Protein AF-A0A0B8P7R4-F1 (afdb_monomer_lite)

Foldseek 3Di:
DDFDWDQDPPVGIDTDDDDPQPCPVVCVVLVHDPVVVVVVVVVVDDDPDDDDPVVVVVCCCVPPPDDDD

Organism: NCBI:txid1481914

Sequence (69 aa):
MGTDMVLDREEGPMVLELNARPGLAIQIANGTGLLPRLNHIENLGVTAEYPRPAERVAYAAKQFAAKFD

Secondary structure (DSSP, 8-state):
-EEEEEEETTTEEEEEEEESSTTHHHHHHTT-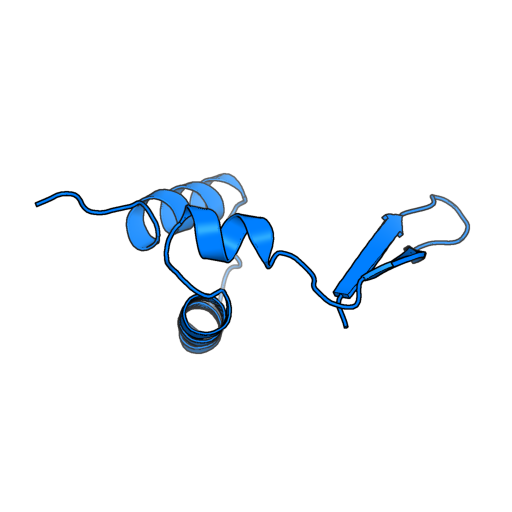-SHHHHHHHHTT---SSPPPHHHHHHHHHHHHSPPP-

Structure (mmCIF, N/CA/C/O backbone):
data_AF-A0A0B8P7R4-F1
#
_entry.id   AF-A0A0B8P7R4-F1
#
loop_
_atom_site.group_PDB
_atom_site.id
_atom_site.type_symbol
_atom_site.label_atom_id
_atom_site.label_alt_id
_atom_site.label_comp_id
_atom_site.label_asym_id
_atom_site.label_entity_id
_atom_site.label_seq_id
_atom_site.pdbx_PDB_ins_code
_atom_site.Cartn_x
_atom_site.Cartn_y
_atom_site.Cartn_z
_atom_site.occupancy
_atom_site.B_iso_or_equiv
_atom_site.auth_seq_id
_atom_site.auth_comp_id
_atom_site.auth_asym_id
_atom_site.auth_atom_id
_atom_site.pdbx_PDB_model_num
ATOM 1 N N . MET A 1 1 ? 3.669 13.817 0.214 1.00 76.19 1 MET A N 1
ATOM 2 C CA . MET A 1 1 ? 2.869 13.903 -1.027 1.00 76.19 1 MET A CA 1
ATOM 3 C C . MET A 1 1 ? 2.847 12.524 -1.653 1.00 76.19 1 MET A C 1
ATOM 5 O O . MET A 1 1 ? 3.824 11.807 -1.488 1.00 76.19 1 MET A O 1
ATOM 9 N N . GLY A 1 2 ? 1.740 12.133 -2.274 1.00 85.00 2 GLY A N 1
ATOM 10 C CA . GLY A 1 2 ? 1.688 10.935 -3.109 1.00 85.00 2 GLY A CA 1
ATOM 11 C C . GLY A 1 2 ? 1.798 11.318 -4.573 1.00 85.00 2 GLY A C 1
ATOM 12 O O . GLY A 1 2 ? 1.667 12.492 -4.915 1.00 85.00 2 GLY A O 1
ATOM 13 N N . THR A 1 3 ? 2.032 10.329 -5.417 1.00 90.56 3 THR A N 1
ATOM 14 C CA . THR A 1 3 ? 2.256 10.532 -6.841 1.00 90.56 3 THR A CA 1
ATOM 15 C C . THR A 1 3 ? 1.583 9.414 -7.605 1.00 90.56 3 THR A C 1
ATOM 17 O O . THR A 1 3 ? 1.733 8.250 -7.232 1.00 90.56 3 THR A O 1
ATOM 20 N N . ASP A 1 4 ? 0.909 9.772 -8.689 1.00 90.19 4 ASP A N 1
ATOM 21 C CA . ASP A 1 4 ? 0.416 8.800 -9.653 1.00 90.19 4 ASP A CA 1
ATOM 22 C C . ASP A 1 4 ? 1.488 8.617 -10.726 1.00 90.19 4 ASP A C 1
ATOM 24 O O . ASP A 1 4 ? 1.950 9.589 -11.331 1.00 90.19 4 ASP A O 1
ATOM 28 N N . MET A 1 5 ? 1.940 7.376 -10.904 1.00 93.88 5 MET A N 1
ATOM 29 C CA . MET A 1 5 ? 3.032 7.025 -11.811 1.00 93.88 5 MET A CA 1
ATOM 30 C C . MET A 1 5 ? 2.569 6.023 -12.858 1.00 93.88 5 MET A C 1
ATOM 32 O O . MET A 1 5 ? 1.711 5.181 -12.594 1.00 93.88 5 MET A O 1
ATOM 36 N N . VAL A 1 6 ? 3.206 6.072 -14.021 1.00 94.31 6 VAL A N 1
ATOM 37 C CA . VAL A 1 6 ? 3.087 5.055 -15.068 1.00 94.31 6 VAL A CA 1
ATOM 38 C C . VAL A 1 6 ? 4.461 4.515 -15.430 1.00 94.31 6 VAL A C 1
ATOM 40 O O . VAL A 1 6 ? 5.472 5.182 -15.232 1.00 94.31 6 VAL A O 1
ATOM 43 N N . LEU A 1 7 ? 4.496 3.284 -15.931 1.00 95.94 7 LEU A N 1
ATOM 44 C CA . LEU A 1 7 ? 5.697 2.686 -16.502 1.00 95.94 7 LEU A CA 1
ATOM 45 C C . LEU A 1 7 ? 5.567 2.744 -18.020 1.00 95.94 7 LEU A C 1
ATOM 47 O O . LEU A 1 7 ? 4.770 2.001 -18.595 1.00 95.94 7 LEU A O 1
ATOM 51 N N . ASP A 1 8 ? 6.327 3.639 -18.640 1.00 96.62 8 ASP A N 1
ATOM 52 C CA . ASP A 1 8 ? 6.519 3.641 -20.083 1.00 96.62 8 ASP A CA 1
ATOM 53 C C . ASP A 1 8 ? 7.571 2.595 -20.483 1.00 96.62 8 ASP A C 1
ATOM 55 O O . ASP A 1 8 ? 8.462 2.242 -19.703 1.00 96.62 8 ASP A O 1
ATOM 59 N N . ARG A 1 9 ? 7.447 2.065 -21.701 1.00 95.00 9 ARG A N 1
ATOM 60 C CA . ARG A 1 9 ? 8.336 1.020 -22.213 1.00 95.00 9 ARG A CA 1
ATOM 61 C C . ARG A 1 9 ? 9.762 1.523 -22.458 1.00 95.00 9 ARG A C 1
ATOM 63 O O . ARG A 1 9 ? 10.697 0.767 -22.204 1.00 95.00 9 ARG A O 1
ATOM 70 N N . GLU A 1 10 ? 9.912 2.734 -22.982 1.00 97.25 10 GLU A N 1
ATOM 71 C CA . GLU A 1 10 ? 11.194 3.296 -23.420 1.00 97.25 10 GLU A CA 1
ATOM 72 C C . GLU A 1 10 ? 11.709 4.329 -22.406 1.00 97.25 10 GLU A C 1
ATOM 74 O O . GLU A 1 10 ? 12.875 4.295 -22.021 1.00 97.25 10 GLU A O 1
ATOM 79 N N . GLU A 1 11 ? 10.822 5.196 -21.909 1.00 95.75 11 GLU A N 1
ATOM 80 C CA . GLU A 1 11 ? 11.143 6.284 -20.972 1.00 95.75 11 GLU A CA 1
ATOM 81 C C . GLU A 1 11 ? 11.153 5.826 -19.498 1.00 95.75 11 GLU A C 1
ATOM 83 O O . GLU A 1 11 ? 11.626 6.538 -18.609 1.00 95.75 11 GLU A O 1
ATOM 88 N N . GLY A 1 12 ? 10.653 4.620 -19.206 1.00 95.38 12 GLY A N 1
ATOM 89 C CA . GLY A 1 12 ? 10.643 4.054 -17.858 1.00 95.38 12 GLY A CA 1
ATOM 90 C C . GLY A 1 12 ? 9.596 4.692 -16.925 1.00 95.38 12 GLY A C 1
ATOM 91 O O . GLY A 1 12 ? 8.495 5.033 -17.363 1.00 95.38 12 GLY A O 1
ATOM 92 N N . PRO A 1 13 ? 9.858 4.789 -15.604 1.00 96.31 13 PRO A N 1
ATOM 93 C CA . PRO A 1 13 ? 8.899 5.347 -14.650 1.00 96.31 13 PRO A CA 1
ATOM 94 C C . PRO A 1 13 ? 8.661 6.847 -14.860 1.00 96.31 13 PRO A C 1
ATOM 96 O O . PRO A 1 13 ? 9.573 7.658 -14.711 1.00 96.31 13 PRO A O 1
ATOM 99 N N . MET A 1 14 ? 7.410 7.227 -15.108 1.00 96.06 14 MET A N 1
ATOM 100 C CA . MET A 1 14 ? 6.985 8.611 -15.317 1.00 96.06 14 MET A CA 1
ATOM 101 C C . MET A 1 14 ? 5.957 9.054 -14.274 1.00 96.06 14 MET A C 1
ATOM 103 O O . MET A 1 14 ? 5.101 8.273 -13.860 1.00 96.06 14 MET A O 1
ATOM 107 N N . VAL A 1 15 ? 6.015 10.328 -13.876 1.00 93.94 15 VAL A N 1
ATOM 108 C CA . VAL A 1 15 ? 5.045 10.964 -12.968 1.00 93.94 15 VAL A CA 1
ATOM 109 C C . VAL A 1 15 ? 3.924 11.617 -13.773 1.00 93.94 15 VAL A C 1
ATOM 111 O O . VAL A 1 15 ? 4.199 12.434 -14.647 1.00 93.94 15 VAL A O 1
ATOM 114 N N . LEU A 1 16 ? 2.673 11.294 -13.444 1.00 92.38 16 LEU A N 1
ATOM 115 C CA . LEU A 1 16 ? 1.483 11.908 -14.037 1.00 92.38 16 LEU A CA 1
ATOM 116 C C . LEU A 1 16 ? 0.932 13.054 -13.189 1.00 92.38 16 LEU A C 1
ATOM 118 O O . LEU A 1 16 ? 0.676 14.139 -13.703 1.00 92.38 16 LEU A O 1
ATOM 122 N N . GLU A 1 17 ? 0.750 12.817 -11.890 1.00 91.94 17 GLU A N 1
ATOM 123 C CA . GLU A 1 17 ? 0.093 13.761 -10.987 1.00 91.94 17 GLU A CA 1
ATOM 124 C C . GLU A 1 17 ? 0.742 13.745 -9.601 1.00 91.94 17 GLU A C 1
ATOM 126 O O . GLU A 1 17 ? 1.184 12.706 -9.102 1.00 91.94 17 GLU A O 1
ATOM 131 N N . LEU A 1 18 ? 0.785 14.918 -8.963 1.00 90.88 18 LEU A N 1
ATOM 132 C CA . LEU A 1 18 ? 1.168 15.070 -7.564 1.00 90.88 18 LEU A CA 1
ATOM 133 C C . LEU A 1 18 ? -0.080 15.219 -6.697 1.00 90.88 18 LEU A C 1
ATOM 135 O O . LEU A 1 18 ? -0.800 16.212 -6.761 1.00 90.88 18 LEU A O 1
ATOM 139 N N . ASN A 1 19 ? -0.277 14.254 -5.807 1.00 84.81 19 ASN A N 1
ATOM 140 C CA . ASN A 1 19 ? -1.399 14.199 -4.890 1.00 84.81 19 ASN A CA 1
ATOM 141 C C . ASN A 1 19 ? -0.990 14.722 -3.507 1.00 84.81 19 ASN A C 1
ATOM 143 O O . ASN A 1 19 ? -0.204 14.109 -2.778 1.00 84.81 19 ASN A O 1
ATOM 147 N N . ALA A 1 20 ? -1.568 15.851 -3.088 1.00 86.19 20 ALA A N 1
ATOM 148 C CA . ALA A 1 20 ? -1.315 16.412 -1.757 1.00 86.19 20 ALA A CA 1
ATOM 149 C C . ALA A 1 20 ? -1.895 15.538 -0.626 1.00 86.19 20 ALA A C 1
ATOM 151 O O . ALA A 1 20 ? -1.379 15.548 0.492 1.00 86.19 20 ALA A O 1
ATOM 152 N N . ARG A 1 21 ? -2.960 14.773 -0.910 1.00 88.50 21 ARG A N 1
ATOM 153 C CA . ARG A 1 21 ? -3.696 13.938 0.060 1.00 88.50 21 ARG A CA 1
ATOM 154 C C . ARG A 1 21 ? -3.948 12.521 -0.482 1.00 88.50 21 ARG A C 1
ATOM 156 O O . ARG A 1 21 ? -5.103 12.136 -0.676 1.00 88.50 21 ARG A O 1
ATOM 163 N N . PRO A 1 22 ? -2.889 11.736 -0.740 1.00 85.19 22 PRO A N 1
ATOM 164 C CA . PRO A 1 22 ? -3.025 10.412 -1.335 1.00 85.19 22 PRO A CA 1
ATOM 165 C C . PRO A 1 22 ? -3.780 9.469 -0.399 1.00 85.19 22 PRO A C 1
ATOM 167 O O . PRO A 1 22 ? -3.436 9.313 0.773 1.00 85.19 22 PRO A O 1
ATOM 170 N N . GLY A 1 23 ? -4.834 8.844 -0.916 1.00 85.56 23 GLY A N 1
ATOM 171 C CA . GLY A 1 23 ? -5.576 7.819 -0.189 1.00 85.56 23 GLY A CA 1
ATOM 172 C C . GLY A 1 23 ? -6.332 8.306 1.056 1.00 85.56 23 GLY A C 1
ATOM 173 O O . GLY A 1 23 ? -6.717 7.478 1.877 1.00 85.56 23 GLY A O 1
ATOM 174 N N . LEU A 1 24 ? -6.574 9.613 1.231 1.00 89.25 24 LEU A N 1
ATOM 175 C CA . LEU A 1 24 ? -7.318 10.115 2.396 1.00 89.25 24 LEU A CA 1
ATOM 176 C C . LEU A 1 24 ? -8.774 9.620 2.405 1.00 89.25 24 LEU A C 1
ATOM 178 O O . LEU A 1 24 ? -9.263 9.165 3.435 1.00 89.25 24 LEU A O 1
ATOM 182 N N . ALA A 1 25 ? -9.452 9.650 1.253 1.00 89.19 25 ALA A N 1
ATOM 183 C CA . ALA A 1 25 ? -10.845 9.211 1.144 1.00 89.19 25 ALA A CA 1
ATOM 184 C C . ALA A 1 25 ? -11.021 7.729 1.521 1.00 89.19 25 ALA A C 1
ATOM 186 O O . ALA A 1 25 ? -11.924 7.387 2.281 1.00 89.19 25 ALA A O 1
ATOM 187 N N . ILE A 1 26 ? -10.120 6.854 1.057 1.00 86.06 26 ILE A N 1
ATOM 188 C CA . ILE A 1 26 ? -10.179 5.418 1.368 1.00 86.06 26 ILE A CA 1
ATOM 189 C C . ILE A 1 26 ? -9.859 5.127 2.841 1.00 86.06 26 ILE A C 1
ATOM 191 O O . ILE A 1 26 ? -10.439 4.215 3.427 1.00 86.06 26 ILE A O 1
ATOM 195 N N . GLN A 1 27 ? -8.977 5.914 3.464 1.00 90.06 27 GLN A N 1
ATOM 196 C CA . GLN A 1 27 ? -8.674 5.790 4.892 1.00 90.06 27 GLN A CA 1
ATOM 197 C C . GLN A 1 27 ? -9.869 6.198 5.759 1.00 90.06 27 GLN A C 1
ATOM 199 O O . GLN A 1 27 ? -10.187 5.497 6.718 1.00 90.06 27 GLN A O 1
ATOM 204 N N . ILE A 1 28 ? -10.562 7.281 5.388 1.00 90.31 28 ILE A N 1
ATOM 205 C CA . ILE A 1 28 ? -11.801 7.713 6.051 1.00 90.31 28 ILE A CA 1
ATOM 206 C C . ILE A 1 28 ? -12.879 6.634 5.907 1.00 90.31 28 ILE A C 1
ATOM 208 O O . ILE A 1 28 ? -13.467 6.236 6.907 1.00 90.31 28 ILE A O 1
ATOM 212 N N . ALA A 1 29 ? -13.096 6.115 4.694 1.00 89.25 29 ALA A N 1
ATOM 213 C CA . ALA A 1 29 ? -14.110 5.091 4.438 1.00 89.25 29 ALA A CA 1
ATOM 214 C C . ALA A 1 29 ? -13.894 3.802 5.255 1.00 89.25 29 ALA A C 1
ATOM 216 O O . ALA A 1 29 ? -14.860 3.186 5.691 1.00 89.25 29 ALA A O 1
ATOM 217 N N . ASN A 1 30 ? -12.637 3.410 5.495 1.00 85.19 30 ASN A N 1
ATOM 218 C CA . ASN A 1 30 ? -12.289 2.224 6.287 1.00 85.19 30 ASN A CA 1
ATOM 219 C C . ASN A 1 30 ? -12.044 2.516 7.779 1.00 85.19 30 ASN A C 1
ATOM 221 O O . ASN A 1 30 ? -11.635 1.614 8.514 1.00 85.19 30 ASN A O 1
ATOM 225 N N . GLY A 1 31 ? -12.182 3.772 8.224 1.00 89.56 31 GLY A N 1
ATOM 226 C CA . GLY A 1 31 ? -11.875 4.192 9.597 1.00 89.56 31 GLY A CA 1
ATOM 227 C C . GLY A 1 31 ? -10.447 3.863 10.053 1.00 89.56 31 GLY A C 1
ATOM 228 O O . GLY A 1 31 ? -10.190 3.760 11.248 1.00 89.56 31 GLY A O 1
ATOM 229 N N . THR A 1 32 ? -9.517 3.643 9.119 1.00 89.44 32 THR A N 1
ATOM 230 C CA . THR A 1 32 ? -8.169 3.143 9.416 1.00 89.44 32 THR A CA 1
ATOM 231 C C . THR A 1 32 ? -7.134 3.845 8.548 1.00 89.44 32 THR A C 1
ATOM 233 O O . THR A 1 32 ? -7.221 3.821 7.320 1.00 89.44 32 THR A O 1
ATOM 236 N N . GLY A 1 33 ? -6.112 4.416 9.188 1.00 89.50 33 GLY A N 1
ATOM 237 C CA . GLY A 1 33 ? -4.979 5.034 8.501 1.00 89.50 33 GLY A CA 1
ATOM 238 C C . GLY A 1 33 ? -4.024 4.024 7.851 1.00 89.50 33 GLY A C 1
ATOM 239 O O . GLY A 1 33 ? -3.957 2.859 8.247 1.00 89.50 33 GLY A O 1
ATOM 240 N N . LEU A 1 34 ? -3.244 4.480 6.867 1.00 90.00 34 LEU A N 1
ATOM 241 C CA . LEU A 1 34 ? -2.275 3.632 6.155 1.00 90.00 34 LEU A CA 1
ATOM 242 C C . LEU A 1 34 ? -0.998 3.355 6.973 1.00 90.00 34 LEU A C 1
ATOM 244 O O . LEU A 1 34 ? -0.496 2.234 6.961 1.00 90.00 34 LEU A O 1
ATOM 248 N N . LEU A 1 35 ? -0.498 4.352 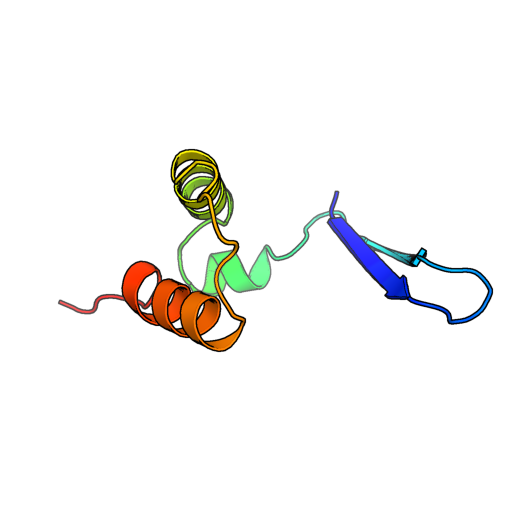7.713 1.00 91.25 35 LEU A N 1
ATOM 249 C CA . LEU A 1 35 ? 0.766 4.281 8.463 1.00 91.25 35 LEU A CA 1
ATOM 250 C C . LEU A 1 35 ? 0.914 3.043 9.375 1.00 91.25 35 LEU A C 1
ATOM 252 O O . LEU A 1 35 ? 1.919 2.351 9.245 1.00 91.25 35 LEU A O 1
ATOM 256 N N . PRO A 1 36 ? -0.047 2.690 10.254 1.00 91.81 36 PRO A N 1
ATOM 257 C CA . PRO A 1 36 ? 0.104 1.503 11.101 1.00 91.81 36 PRO A CA 1
ATOM 258 C C . PRO A 1 36 ? 0.218 0.199 10.295 1.00 91.81 36 PRO A C 1
ATOM 260 O O . PRO A 1 36 ? 0.890 -0.732 10.732 1.00 91.81 36 PRO A O 1
ATOM 263 N N . ARG A 1 37 ? -0.394 0.130 9.104 1.00 92.25 37 ARG A N 1
ATOM 264 C CA . ARG A 1 37 ? -0.289 -1.035 8.212 1.00 92.25 37 ARG A CA 1
ATOM 265 C C . ARG A 1 37 ? 1.089 -1.106 7.553 1.00 92.25 37 ARG 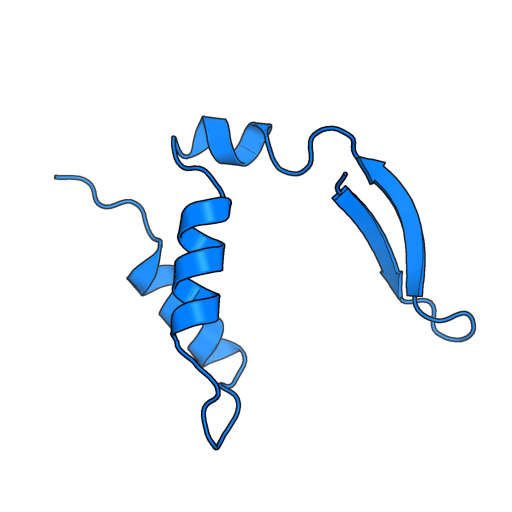A C 1
ATOM 267 O O . ARG A 1 37 ? 1.631 -2.200 7.443 1.00 92.25 37 ARG A O 1
ATOM 274 N N . LEU A 1 38 ? 1.660 0.035 7.161 1.00 92.19 38 LEU A N 1
ATOM 275 C CA . LEU A 1 38 ? 3.028 0.103 6.631 1.00 92.19 38 LEU A CA 1
ATOM 276 C C . LEU A 1 38 ? 4.043 -0.327 7.688 1.00 92.19 38 LEU A C 1
ATOM 278 O O . LEU A 1 38 ? 4.800 -1.258 7.438 1.00 92.19 38 LEU A O 1
ATOM 282 N N . ASN A 1 39 ? 3.957 0.239 8.895 1.00 94.69 39 ASN A N 1
ATOM 283 C CA . ASN A 1 39 ? 4.819 -0.146 10.014 1.00 94.69 39 ASN A CA 1
ATOM 284 C C . ASN A 1 39 ? 4.727 -1.652 10.307 1.00 94.69 39 ASN A C 1
ATOM 286 O O . ASN A 1 39 ? 5.730 -2.298 10.592 1.00 94.69 39 ASN A O 1
ATOM 290 N N . HIS A 1 40 ? 3.525 -2.236 10.240 1.00 94.00 40 HIS A N 1
ATOM 291 C CA . HIS A 1 40 ? 3.342 -3.680 10.400 1.00 94.00 40 HIS A CA 1
ATOM 292 C C . HIS A 1 40 ? 4.103 -4.478 9.334 1.00 94.00 40 HIS A C 1
ATOM 294 O O . HIS A 1 40 ? 4.804 -5.420 9.685 1.00 94.00 40 HIS A O 1
ATOM 300 N N . ILE A 1 41 ? 3.993 -4.099 8.055 1.00 92.81 41 ILE A N 1
ATOM 301 C CA . ILE A 1 41 ? 4.683 -4.779 6.946 1.00 92.81 41 ILE A CA 1
ATOM 302 C C . ILE A 1 41 ? 6.204 -4.623 7.041 1.00 92.81 41 ILE A C 1
ATOM 304 O O . ILE A 1 41 ? 6.917 -5.607 6.869 1.00 92.81 41 ILE A O 1
ATOM 308 N N . GLU A 1 42 ? 6.701 -3.423 7.342 1.00 92.25 42 GLU A N 1
ATOM 309 C CA . GLU A 1 42 ? 8.138 -3.150 7.493 1.00 92.25 42 GLU A CA 1
ATOM 310 C C . GLU A 1 42 ? 8.764 -3.994 8.611 1.00 92.25 42 GLU A C 1
ATOM 312 O O . GLU A 1 42 ? 9.881 -4.493 8.475 1.00 92.25 42 GLU A O 1
ATOM 317 N N . ASN A 1 43 ? 8.008 -4.241 9.683 1.00 94.25 43 ASN A N 1
ATOM 318 C CA . ASN A 1 43 ? 8.447 -5.062 10.808 1.00 94.25 43 ASN A CA 1
ATOM 319 C C . ASN A 1 43 ? 8.370 -6.580 10.558 1.00 94.25 43 ASN A C 1
ATOM 321 O O . ASN A 1 43 ? 8.824 -7.344 11.409 1.00 94.25 43 ASN A O 1
ATOM 325 N N . LEU A 1 44 ? 7.836 -7.050 9.421 1.00 90.38 44 LEU A N 1
ATOM 326 C CA . LEU A 1 44 ? 7.881 -8.480 9.069 1.00 90.38 44 LEU A CA 1
ATOM 327 C C . LEU A 1 44 ? 9.297 -8.952 8.705 1.00 90.38 44 LEU A C 1
ATOM 329 O O . LEU A 1 44 ? 9.556 -10.155 8.708 1.00 90.38 44 LEU A O 1
ATOM 333 N N . GLY A 1 45 ? 10.206 -8.016 8.417 1.00 85.31 45 GLY A N 1
ATOM 334 C CA . GLY A 1 45 ? 11.573 -8.309 8.007 1.00 85.31 45 GLY A CA 1
ATOM 335 C C . GLY A 1 45 ? 11.674 -8.855 6.581 1.00 85.31 45 GLY A C 1
ATOM 336 O O . GLY A 1 45 ? 10.709 -8.887 5.816 1.00 85.31 45 GLY A O 1
ATOM 337 N N . VAL A 1 46 ? 12.886 -9.268 6.211 1.00 82.25 46 VAL A N 1
ATOM 338 C CA . VAL A 1 46 ? 13.184 -9.842 4.894 1.00 82.25 46 VAL A CA 1
ATOM 339 C C . VAL A 1 46 ? 13.185 -11.361 5.013 1.00 82.25 46 VAL A C 1
ATOM 341 O O . VAL A 1 46 ? 13.946 -11.931 5.793 1.00 82.25 46 VAL A O 1
ATOM 344 N N . THR A 1 47 ? 12.332 -12.023 4.237 1.00 80.81 47 THR A N 1
ATOM 345 C CA . THR A 1 47 ? 12.336 -13.482 4.108 1.00 80.81 47 THR A CA 1
ATOM 346 C C . THR A 1 47 ? 13.407 -13.922 3.108 1.00 80.81 47 THR A C 1
ATOM 348 O 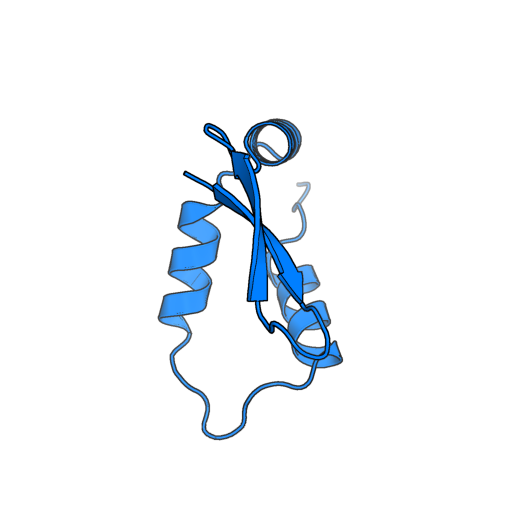O . THR A 1 47 ? 13.709 -13.200 2.160 1.00 80.81 47 THR A O 1
ATOM 351 N N . ALA A 1 48 ? 13.976 -15.119 3.296 1.00 85.19 48 ALA A N 1
ATOM 352 C CA . ALA A 1 48 ? 14.967 -15.681 2.368 1.00 85.19 48 ALA A CA 1
ATOM 353 C C . ALA A 1 48 ? 14.413 -15.840 0.939 1.00 85.19 48 ALA A C 1
ATOM 355 O O . ALA A 1 48 ? 15.133 -15.652 -0.037 1.00 85.19 48 ALA A O 1
ATOM 356 N N . GLU A 1 49 ? 13.116 -16.132 0.828 1.00 91.44 49 GLU A N 1
ATOM 357 C CA . GLU A 1 49 ? 12.374 -16.151 -0.428 1.00 91.44 49 GLU A CA 1
ATOM 358 C C . GLU A 1 49 ? 11.266 -15.104 -0.388 1.00 91.44 49 GLU A C 1
ATOM 360 O O . GLU A 1 49 ? 10.499 -15.031 0.577 1.00 91.44 49 GLU A O 1
ATOM 365 N N . TYR A 1 50 ? 11.165 -14.289 -1.437 1.00 90.25 50 TYR A N 1
ATOM 366 C CA . TYR A 1 50 ? 10.123 -13.274 -1.526 1.00 90.25 50 TYR A CA 1
ATOM 367 C C . TYR A 1 50 ? 8.758 -13.920 -1.839 1.00 90.25 50 TYR A C 1
ATOM 369 O O . TYR A 1 50 ? 8.674 -14.703 -2.790 1.00 90.25 50 TYR A O 1
ATOM 377 N N . PRO A 1 51 ? 7.672 -13.590 -1.111 1.00 92.19 51 PRO A N 1
ATOM 378 C CA . PRO A 1 51 ? 6.387 -14.261 -1.294 1.00 92.19 51 PRO A CA 1
ATOM 379 C C . PRO A 1 51 ? 5.804 -14.058 -2.694 1.00 92.19 51 PRO A C 1
ATOM 381 O O . PRO A 1 51 ? 5.837 -12.954 -3.260 1.00 92.19 51 PRO A O 1
ATOM 384 N N . ARG A 1 52 ? 5.180 -15.107 -3.235 1.00 96.06 52 ARG A N 1
ATOM 385 C CA . ARG A 1 52 ? 4.498 -15.068 -4.533 1.00 96.06 52 ARG A CA 1
ATOM 386 C C . ARG A 1 52 ? 3.286 -14.131 -4.477 1.00 96.06 52 ARG A C 1
ATOM 388 O O . ARG A 1 52 ? 2.708 -13.928 -3.408 1.00 96.06 52 ARG A O 1
ATOM 395 N N . PRO A 1 53 ? 2.833 -13.577 -5.619 1.00 96.19 53 PRO A N 1
ATOM 396 C CA . PRO A 1 53 ? 1.709 -12.638 -5.641 1.00 96.19 53 PRO A CA 1
ATOM 397 C C . PRO A 1 53 ? 0.454 -13.128 -4.904 1.00 96.19 53 PRO A C 1
ATOM 399 O O . PRO A 1 53 ? -0.106 -12.385 -4.102 1.00 96.19 53 PRO A O 1
ATOM 402 N N . ALA A 1 54 ? 0.060 -14.389 -5.106 1.00 97.19 54 ALA A N 1
ATOM 403 C CA . ALA A 1 54 ? -1.105 -14.975 -4.441 1.00 97.19 54 ALA A CA 1
ATOM 404 C C . ALA A 1 54 ? -0.957 -15.024 -2.909 1.00 97.19 54 ALA A C 1
ATOM 406 O O . ALA A 1 54 ? -1.914 -14.760 -2.185 1.00 97.19 54 ALA A O 1
ATOM 407 N N . GLU A 1 55 ? 0.247 -15.303 -2.407 1.00 95.50 55 GLU A N 1
ATOM 408 C CA . GLU A 1 55 ? 0.536 -15.370 -0.970 1.00 95.50 55 GLU A CA 1
ATOM 409 C C . GLU A 1 55 ? 0.460 -13.982 -0.330 1.00 95.50 55 GLU A C 1
ATOM 411 O O . GLU A 1 55 ? -0.110 -13.834 0.749 1.00 95.50 55 GLU A O 1
ATOM 416 N N . ARG A 1 56 ? 0.945 -12.944 -1.026 1.00 94.69 56 ARG A N 1
ATOM 417 C CA . ARG A 1 56 ? 0.826 -11.550 -0.564 1.00 94.69 56 ARG A CA 1
ATOM 418 C C . ARG A 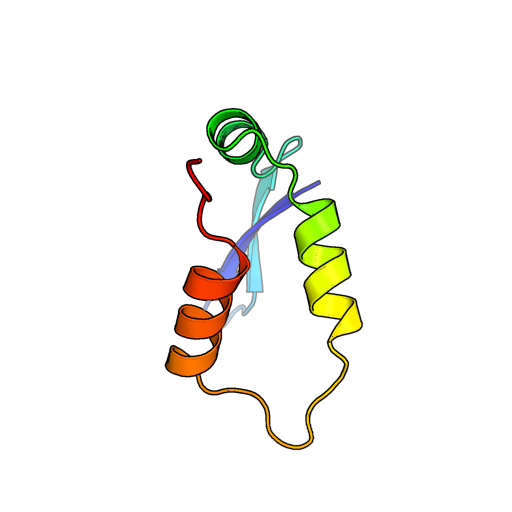1 56 ? -0.630 -11.097 -0.488 1.00 94.69 56 ARG A C 1
ATOM 420 O O . ARG A 1 56 ? -1.016 -10.454 0.486 1.00 94.69 56 ARG A O 1
ATOM 427 N N . VAL A 1 57 ? -1.444 -11.455 -1.485 1.00 95.88 57 VAL A N 1
ATOM 428 C CA . VAL A 1 57 ? -2.884 -11.144 -1.493 1.00 95.88 57 VAL A CA 1
ATOM 429 C C . VAL A 1 57 ? -3.598 -11.858 -0.347 1.00 95.88 57 VAL A C 1
ATOM 431 O O . VAL A 1 57 ? -4.329 -11.216 0.405 1.00 95.88 57 VAL A O 1
ATOM 434 N N . ALA A 1 58 ? -3.355 -13.159 -0.169 1.00 96.94 58 ALA A N 1
ATOM 435 C CA . ALA A 1 58 ? -3.959 -13.937 0.911 1.00 96.94 58 ALA A CA 1
ATOM 436 C C . ALA A 1 58 ? -3.564 -13.399 2.295 1.00 96.94 58 ALA A C 1
ATOM 438 O O . ALA A 1 58 ? -4.414 -13.262 3.177 1.00 96.94 58 ALA A O 1
ATOM 439 N N . TYR A 1 59 ? -2.289 -13.042 2.471 1.00 95.12 59 TYR A N 1
ATOM 440 C CA . TYR A 1 59 ? -1.790 -12.417 3.690 1.00 95.12 59 TYR A CA 1
ATOM 441 C C . TYR A 1 59 ? -2.503 -11.097 3.982 1.00 95.12 59 TYR A C 1
ATOM 443 O O . TYR A 1 59 ? -3.016 -10.913 5.085 1.00 95.12 59 TYR A O 1
ATOM 451 N N . ALA A 1 60 ? -2.579 -10.203 2.991 1.00 94.25 60 ALA A N 1
ATOM 452 C CA . ALA A 1 60 ? -3.253 -8.924 3.143 1.00 94.25 60 ALA A CA 1
ATOM 453 C C . ALA A 1 60 ? -4.727 -9.129 3.513 1.00 94.25 60 ALA A C 1
ATOM 455 O O . ALA A 1 60 ? -5.172 -8.597 4.521 1.00 94.25 60 ALA A O 1
ATOM 456 N N . ALA A 1 61 ? -5.466 -9.965 2.781 1.00 93.88 61 ALA A N 1
ATOM 457 C CA . ALA A 1 61 ? -6.869 -10.241 3.086 1.00 93.88 61 ALA A CA 1
ATOM 458 C C . ALA A 1 61 ? -7.061 -10.748 4.527 1.00 93.88 61 ALA A C 1
ATOM 460 O O . ALA A 1 61 ? -7.913 -10.241 5.249 1.00 93.88 61 ALA A O 1
ATOM 461 N N . LYS A 1 62 ? -6.226 -11.689 4.983 1.00 94.50 62 LYS A N 1
ATOM 462 C CA . LYS A 1 62 ? -6.301 -12.233 6.346 1.00 94.50 62 LYS A CA 1
ATOM 463 C C . LYS A 1 62 ? -5.937 -11.207 7.423 1.00 94.50 62 LYS A C 1
ATOM 465 O O . LYS A 1 62 ? -6.604 -11.138 8.452 1.00 94.50 62 LYS A O 1
ATOM 470 N N . GLN A 1 63 ? -4.858 -10.456 7.222 1.00 94.38 63 GLN A N 1
ATOM 471 C CA . GLN A 1 63 ? -4.302 -9.554 8.232 1.00 94.38 63 GLN A CA 1
ATOM 472 C C . GLN A 1 63 ? -5.098 -8.248 8.351 1.00 94.38 63 GLN A C 1
ATOM 474 O O . GLN A 1 63 ? -5.157 -7.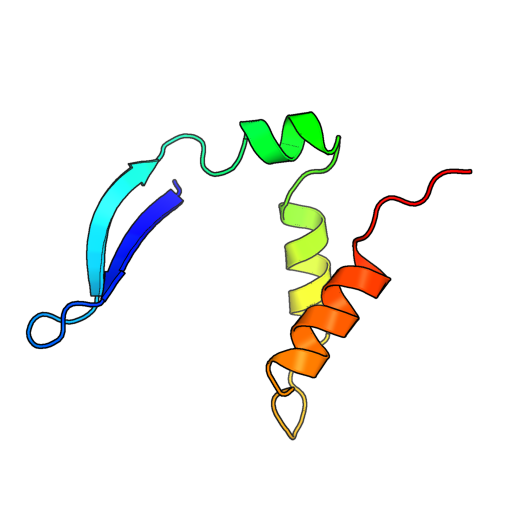654 9.426 1.00 94.38 63 GLN A O 1
ATOM 479 N N . PHE A 1 64 ? -5.680 -7.785 7.243 1.00 91.56 64 PHE A N 1
ATOM 480 C CA . PHE A 1 64 ? -6.154 -6.413 7.085 1.00 91.56 64 PHE A CA 1
ATOM 481 C C . PHE A 1 64 ? -7.648 -6.264 6.810 1.00 91.56 64 PHE A C 1
ATOM 483 O O . PHE A 1 64 ? -8.102 -5.114 6.765 1.00 91.56 64 PHE A O 1
ATOM 490 N N . ALA A 1 65 ? -8.386 -7.366 6.638 1.00 89.44 65 ALA A N 1
ATOM 491 C CA . ALA A 1 65 ? -9.843 -7.340 6.547 1.00 89.44 65 ALA A CA 1
ATOM 492 C C . ALA A 1 65 ? -10.476 -6.722 7.802 1.00 89.44 65 ALA A C 1
ATOM 494 O O . ALA A 1 65 ? -9.960 -6.865 8.914 1.00 89.44 65 ALA A O 1
ATOM 495 N N . ALA A 1 66 ? -11.609 -6.043 7.611 1.00 81.69 66 ALA A N 1
ATOM 496 C CA . ALA A 1 66 ? -12.422 -5.552 8.715 1.00 81.69 66 ALA A CA 1
ATOM 497 C C . ALA A 1 66 ? -12.885 -6.738 9.572 1.00 81.69 66 ALA A C 1
ATOM 499 O O . ALA A 1 66 ? -13.415 -7.719 9.049 1.00 81.69 66 ALA A O 1
ATOM 500 N N . LYS A 1 67 ? -12.661 -6.650 10.884 1.00 73.88 67 LYS A N 1
ATOM 501 C CA . LYS A 1 67 ? -13.237 -7.579 11.854 1.00 73.88 67 LYS A CA 1
ATOM 502 C C . LYS A 1 67 ? -14.502 -6.923 12.380 1.00 73.88 67 LYS A C 1
ATOM 504 O O . LYS A 1 67 ? -14.428 -5.827 12.928 1.00 73.88 67 LYS A O 1
ATOM 509 N N . PHE A 1 68 ? -15.635 -7.554 12.126 1.00 65.06 68 PHE A N 1
ATOM 510 C CA . PHE A 1 68 ? -16.898 -7.181 12.742 1.00 65.06 68 PHE A CA 1
ATOM 511 C C . PHE A 1 68 ? -17.068 -8.096 13.954 1.00 65.06 68 PHE A C 1
ATOM 513 O O . PHE A 1 68 ? -16.916 -9.312 13.801 1.00 65.06 68 PHE A O 1
ATOM 520 N N . ASP A 1 69 ? -17.282 -7.502 15.126 1.00 58.69 69 ASP A N 1
ATOM 521 C CA . ASP A 1 69 ? -17.715 -8.227 16.327 1.00 58.69 69 ASP A CA 1
ATOM 522 C C . ASP A 1 69 ? -19.189 -8.647 16.198 1.00 58.69 69 ASP A C 1
ATOM 524 O O . ASP A 1 69 ? -19.968 -7.891 15.564 1.00 58.69 69 ASP A O 1
#

InterPro domains:
  IPR039523 Alpha-L-glutamate ligase-related protein, ATP-grasp domain [PF14397] (1-43)

pLDDT: mean 90.06, std 6.89, range [58.69, 97.25]

Radius of gyration: 15.64 Å; chains: 1; bounding box: 33×33×40 Å